Protein AF-A0A820N302-F1 (afdb_monomer_lite)

pLDDT: mean 74.3, std 21.29, range [34.28, 96.88]

Sequence (178 aa):
LLKSGISDEHFNSLVNLSKTITDWLSNNENETIDEATGVPIQFEGSSDDDDENEDDISDVEEIQMDDNIQETNYCIRSSDLTRTDRTLQPHTIDAFWLERNLSKIYSNVTDAKIKAEEVLDILKTASNNHELENKLIILLGFEQFEFIKTLRMYRQMILYCTLLARAQNTLEKAEIEE

Radius of gyration: 29.36 Å; chains: 1; bounding box: 78×63×67 Å

Structure (mmCIF, N/CA/C/O backbone):
data_AF-A0A820N302-F1
#
_entry.id   AF-A0A820N302-F1
#
loop_
_atom_site.group_PDB
_atom_site.id
_atom_site.type_symbol
_atom_site.label_atom_id
_atom_site.label_alt_id
_atom_site.label_comp_id
_atom_site.label_asym_id
_atom_site.label_entity_id
_atom_site.label_seq_id
_atom_site.pdbx_PDB_ins_code
_atom_site.Cartn_x
_atom_site.Cartn_y
_atom_site.Cartn_z
_atom_site.occupancy
_atom_site.B_iso_or_equiv
_atom_site.auth_seq_id
_atom_site.auth_comp_id
_atom_site.auth_asym_id
_atom_site.auth_atom_id
_atom_site.pdbx_PDB_model_num
ATOM 1 N N . LEU A 1 1 ? 22.951 40.271 -24.769 1.00 47.31 1 LEU A N 1
ATOM 2 C CA . LEU A 1 1 ? 23.888 39.532 -25.648 1.00 47.31 1 LEU A CA 1
ATOM 3 C C . LEU A 1 1 ? 23.310 38.144 -25.936 1.00 47.31 1 LEU A C 1
ATOM 5 O O . LEU A 1 1 ? 23.717 37.190 -25.301 1.00 47.31 1 LEU A O 1
ATOM 9 N N . LEU A 1 2 ? 22.312 38.026 -26.817 1.00 54.28 2 LEU A N 1
ATOM 10 C CA . LEU A 1 2 ? 21.684 36.733 -27.161 1.00 54.28 2 LEU A CA 1
ATOM 11 C C . LEU A 1 2 ? 21.332 36.701 -28.657 1.00 54.28 2 LEU A C 1
ATOM 13 O O . LEU A 1 2 ? 20.176 36.601 -29.044 1.00 54.28 2 LEU A O 1
ATOM 17 N N . LYS A 1 3 ? 22.346 36.868 -29.510 1.00 58.50 3 LYS A N 1
ATOM 18 C CA . LYS A 1 3 ? 22.248 36.627 -30.960 1.00 58.50 3 LYS A CA 1
ATOM 19 C C . LYS A 1 3 ? 23.573 36.089 -31.507 1.00 58.50 3 LYS A C 1
ATOM 21 O O . LYS A 1 3 ? 24.113 36.597 -32.480 1.00 58.50 3 LYS A O 1
ATOM 26 N N . SER A 1 4 ? 24.121 35.061 -30.870 1.00 67.75 4 SER A N 1
ATOM 27 C CA . SER A 1 4 ? 25.039 34.162 -31.570 1.00 67.75 4 SER A CA 1
ATOM 28 C C . SER A 1 4 ? 24.170 33.137 -32.294 1.00 67.75 4 SER A C 1
ATOM 30 O O . SER A 1 4 ? 23.712 32.172 -31.685 1.00 67.75 4 SER A O 1
ATOM 32 N N . GLY A 1 5 ? 23.844 33.421 -33.557 1.00 73.69 5 GLY A N 1
ATOM 33 C CA . GLY A 1 5 ? 23.204 32.444 -34.435 1.00 73.69 5 GLY A CA 1
ATOM 34 C C . GLY A 1 5 ? 24.111 31.225 -34.583 1.00 73.69 5 GLY A C 1
ATOM 35 O O . GLY A 1 5 ? 25.332 31.369 -34.648 1.00 73.69 5 GLY A O 1
ATOM 36 N N . ILE A 1 6 ? 23.520 30.034 -34.575 1.00 80.25 6 ILE A N 1
ATOM 37 C CA . ILE A 1 6 ? 24.237 28.799 -34.893 1.00 80.25 6 ILE A CA 1
ATOM 38 C C . ILE A 1 6 ? 24.789 28.905 -36.323 1.00 80.25 6 ILE A C 1
ATOM 40 O O . ILE A 1 6 ? 24.122 29.478 -37.184 1.00 80.25 6 ILE A O 1
ATOM 44 N N . SER A 1 7 ? 26.009 28.420 -36.576 1.00 84.69 7 SER A N 1
ATOM 45 C CA . SER A 1 7 ? 26.540 28.429 -37.944 1.00 84.69 7 SER A CA 1
ATOM 46 C C . SER A 1 7 ? 25.738 27.472 -38.824 1.00 84.69 7 SER A C 1
ATOM 48 O O . SER A 1 7 ? 25.237 26.448 -38.346 1.00 84.69 7 SER A O 1
ATOM 50 N N . ASP A 1 8 ? 25.656 27.778 -40.118 1.00 81.06 8 ASP A N 1
ATOM 51 C CA . ASP A 1 8 ? 24.950 26.937 -41.088 1.00 81.06 8 ASP A CA 1
ATOM 52 C C . ASP A 1 8 ? 25.521 25.510 -41.137 1.00 81.06 8 ASP A C 1
ATOM 54 O O . ASP A 1 8 ? 24.783 24.553 -41.349 1.00 81.06 8 ASP A O 1
ATOM 58 N N . GLU A 1 9 ? 26.817 25.330 -40.861 1.00 86.75 9 GLU A N 1
ATOM 59 C CA . GLU A 1 9 ? 27.447 24.007 -40.753 1.00 86.75 9 GLU A CA 1
ATOM 60 C C . GLU A 1 9 ? 26.889 23.195 -39.579 1.00 86.75 9 GLU A C 1
ATOM 62 O O . GLU A 1 9 ? 26.521 22.030 -39.744 1.00 86.75 9 GLU A O 1
ATOM 67 N N . HIS A 1 10 ? 26.770 23.811 -38.399 1.00 85.81 10 HIS A N 1
ATOM 68 C CA . HIS A 1 10 ? 26.201 23.155 -37.223 1.00 85.81 10 HIS A CA 1
ATOM 69 C C . HIS A 1 10 ? 24.704 22.878 -37.399 1.00 85.81 10 HIS A C 1
ATOM 71 O O . HIS A 1 10 ? 24.234 21.809 -37.011 1.00 85.81 10 HIS A O 1
ATOM 77 N N . PHE A 1 11 ? 23.969 23.798 -38.029 1.00 90.44 11 PHE A N 1
ATOM 78 C CA . PHE A 1 11 ? 22.561 23.604 -38.364 1.00 90.44 11 PHE A CA 1
ATOM 79 C C . PHE A 1 11 ? 22.363 22.446 -39.351 1.00 90.44 11 PHE A C 1
ATOM 81 O O . PHE A 1 11 ? 21.557 21.553 -39.095 1.00 90.44 11 PHE A O 1
ATOM 88 N N . ASN A 1 12 ? 23.148 22.400 -40.430 1.00 91.50 12 ASN A N 1
ATOM 89 C CA . ASN A 1 12 ? 23.097 21.321 -41.419 1.00 91.50 12 ASN A CA 1
ATOM 90 C C . ASN A 1 12 ? 23.436 19.962 -40.800 1.00 91.50 12 ASN A C 1
ATOM 92 O O . ASN A 1 12 ? 22.797 18.960 -41.119 1.00 91.50 12 ASN A O 1
ATOM 96 N N . SER A 1 13 ? 24.399 19.927 -39.878 1.00 89.88 13 SER A N 1
ATOM 97 C CA . SER A 1 13 ? 24.741 18.713 -39.137 1.00 89.88 13 SER A CA 1
ATOM 98 C C . SER A 1 13 ? 23.570 18.234 -38.266 1.00 89.88 13 SER A C 1
ATOM 100 O O . SER A 1 13 ? 23.216 17.057 -38.300 1.00 89.88 13 SER A O 1
ATOM 102 N N . LEU A 1 14 ? 22.891 19.154 -37.569 1.00 90.75 14 LEU A N 1
ATOM 103 C CA . LEU A 1 14 ? 21.705 18.850 -36.759 1.00 90.75 14 LEU A CA 1
ATOM 104 C C . LEU A 1 14 ? 20.531 18.335 -37.610 1.00 90.75 14 LEU A C 1
ATOM 106 O O . LEU A 1 14 ? 19.860 17.378 -37.232 1.00 90.75 14 LEU A O 1
ATOM 110 N N . VAL A 1 15 ? 20.306 18.950 -38.774 1.00 90.94 15 VAL A N 1
ATOM 111 C CA . VAL A 1 15 ? 19.265 18.556 -39.738 1.00 90.94 15 VAL A CA 1
ATOM 112 C C . VAL A 1 15 ? 19.546 17.179 -40.335 1.00 90.94 15 VAL A C 1
ATOM 114 O O . VAL A 1 15 ? 18.624 16.408 -40.591 1.00 90.94 15 VAL A O 1
ATOM 117 N N . ASN A 1 16 ? 20.811 16.841 -40.570 1.00 89.75 16 ASN A N 1
ATOM 118 C CA . ASN A 1 16 ? 21.168 15.505 -41.032 1.00 89.75 16 ASN A CA 1
ATOM 119 C C . ASN A 1 16 ? 20.975 14.467 -39.921 1.00 89.75 16 ASN A C 1
ATOM 121 O O . ASN A 1 16 ? 20.462 13.385 -40.198 1.00 89.75 16 ASN A O 1
ATOM 125 N N . LEU A 1 17 ? 21.293 14.823 -38.671 1.00 88.88 17 LEU A N 1
ATOM 126 C CA . LEU A 1 17 ? 21.076 13.958 -37.513 1.00 88.88 17 LEU A CA 1
ATOM 127 C C . LEU A 1 17 ? 19.582 13.687 -37.266 1.00 88.88 17 LEU A C 1
ATOM 129 O O . LEU A 1 17 ? 19.200 12.554 -36.983 1.00 88.88 17 LEU A O 1
ATOM 133 N N . SER A 1 18 ? 18.721 14.698 -37.418 1.00 86.00 18 SER A N 1
ATOM 134 C CA . SER A 1 18 ? 17.274 14.527 -37.245 1.00 86.00 18 SER A CA 1
ATOM 135 C C . SER A 1 18 ? 16.658 13.628 -38.316 1.00 86.00 18 SER A C 1
ATOM 137 O O . SER A 1 18 ? 15.764 12.849 -38.008 1.00 86.00 18 SER A O 1
ATOM 139 N N . LYS A 1 19 ? 17.174 13.662 -39.550 1.00 87.62 19 LYS A N 1
ATOM 140 C CA . LYS A 1 19 ? 16.752 12.750 -40.626 1.00 87.62 19 LYS A CA 1
ATOM 141 C C . LYS A 1 19 ? 17.142 11.296 -40.363 1.00 87.62 19 LYS A C 1
ATOM 143 O O . LYS A 1 19 ? 16.417 10.400 -40.776 1.00 87.62 19 LYS A O 1
ATOM 148 N N . THR A 1 20 ? 18.265 11.049 -39.686 1.00 85.12 20 THR A N 1
ATOM 149 C CA . THR A 1 20 ? 18.678 9.688 -39.294 1.00 85.12 20 THR A CA 1
ATOM 150 C C . THR A 1 20 ? 17.856 9.101 -38.148 1.00 85.12 20 THR A C 1
ATOM 152 O O . THR A 1 20 ? 17.877 7.889 -37.950 1.00 85.12 20 THR A O 1
ATOM 155 N N . ILE A 1 21 ? 17.110 9.918 -37.402 1.00 83.62 21 ILE A N 1
ATOM 156 C CA . ILE A 1 21 ? 16.180 9.426 -36.385 1.00 83.62 21 ILE A CA 1
ATOM 157 C C . ILE A 1 21 ? 14.929 8.911 -37.109 1.00 83.62 21 ILE A C 1
ATOM 159 O O . ILE A 1 21 ? 14.014 9.669 -37.411 1.00 83.62 21 ILE A O 1
ATOM 163 N N . THR A 1 22 ? 14.911 7.620 -37.443 1.00 74.94 22 THR A N 1
ATOM 164 C CA . THR A 1 22 ? 13.779 6.953 -38.126 1.00 74.94 22 THR A CA 1
ATOM 165 C C . THR A 1 22 ? 13.095 5.897 -37.246 1.00 74.94 22 THR A C 1
ATOM 167 O O . THR A 1 22 ? 12.021 5.410 -37.581 1.00 74.94 22 THR A O 1
ATOM 170 N N . ASP A 1 23 ? 13.664 5.577 -36.083 1.00 68.81 23 ASP A N 1
ATOM 171 C CA . ASP A 1 23 ? 13.189 4.491 -35.220 1.00 68.81 23 ASP A CA 1
ATOM 172 C C . ASP A 1 23 ? 12.162 4.957 -34.173 1.00 68.81 23 ASP A C 1
ATOM 174 O O . ASP A 1 23 ? 12.366 4.863 -32.966 1.00 68.81 23 ASP A O 1
ATOM 178 N N . TRP A 1 24 ? 11.057 5.532 -34.652 1.00 65.31 24 TRP A N 1
ATOM 179 C CA . TRP A 1 24 ? 9.880 5.847 -33.824 1.00 65.31 24 TRP A CA 1
ATOM 180 C C . TRP A 1 24 ? 8.744 4.824 -33.998 1.00 65.31 24 TRP A C 1
ATOM 182 O O . TRP A 1 24 ? 7.683 4.982 -33.401 1.00 65.31 24 TRP A O 1
ATOM 192 N N . LEU A 1 25 ? 8.945 3.783 -34.818 1.00 62.94 25 LEU A N 1
ATOM 193 C CA . LEU A 1 25 ? 7.904 2.828 -35.223 1.00 62.94 25 LEU A CA 1
ATOM 194 C C . LEU A 1 25 ? 8.392 1.372 -35.289 1.00 62.94 25 LEU A C 1
ATOM 196 O O . LEU A 1 25 ? 7.875 0.576 -36.071 1.00 62.94 25 LEU A O 1
ATOM 200 N N . SER A 1 26 ? 9.375 0.970 -34.486 1.00 56.94 26 SER A N 1
ATOM 201 C CA . SER A 1 26 ? 9.753 -0.448 -34.411 1.00 56.94 26 SER A CA 1
ATOM 202 C C . SER A 1 26 ? 10.021 -0.914 -32.989 1.00 56.94 26 SER A C 1
ATOM 204 O O . SER A 1 26 ? 11.071 -1.465 -32.688 1.00 56.94 26 SER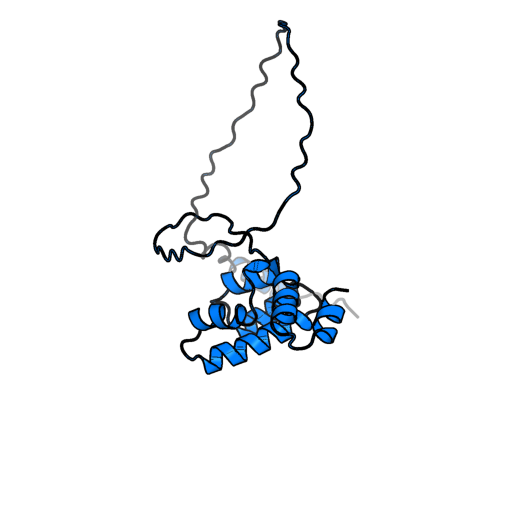 A O 1
ATOM 206 N N . ASN A 1 27 ? 9.002 -0.759 -32.136 1.00 54.22 27 ASN A N 1
ATOM 207 C CA . ASN A 1 27 ? 8.678 -1.810 -31.169 1.00 54.22 27 ASN A CA 1
ATOM 208 C C . ASN A 1 27 ? 7.198 -1.789 -30.735 1.00 54.22 27 ASN A C 1
ATOM 210 O O . ASN A 1 27 ? 6.887 -1.638 -29.558 1.00 54.22 27 ASN A O 1
ATOM 214 N N . ASN A 1 28 ? 6.282 -1.925 -31.698 1.00 51.19 28 ASN A N 1
ATOM 215 C CA . ASN A 1 28 ? 4.938 -2.445 -31.432 1.00 51.19 28 ASN A CA 1
ATOM 216 C C . ASN A 1 28 ? 4.818 -3.776 -32.171 1.00 51.19 28 ASN A C 1
ATOM 218 O O . ASN A 1 28 ? 4.288 -3.861 -33.278 1.00 51.19 28 ASN A O 1
ATOM 222 N N . GLU A 1 29 ? 5.369 -4.822 -31.565 1.00 56.44 29 GLU A N 1
ATOM 223 C CA . GLU A 1 29 ? 4.889 -6.161 -31.856 1.00 56.44 29 GLU A CA 1
ATOM 224 C C . GLU A 1 29 ? 3.436 -6.241 -31.363 1.00 56.44 29 GLU A C 1
ATOM 226 O O . GLU A 1 29 ? 3.175 -6.160 -30.165 1.00 56.44 29 GLU A O 1
ATOM 231 N N . ASN A 1 30 ? 2.525 -6.427 -32.324 1.00 54.38 30 ASN A N 1
ATOM 232 C CA . ASN A 1 30 ? 1.107 -6.777 -32.185 1.00 54.38 30 ASN A CA 1
ATOM 233 C C . ASN A 1 30 ? 0.122 -5.620 -31.972 1.00 54.38 30 ASN A C 1
ATOM 235 O O . ASN A 1 30 ? -0.303 -5.355 -30.858 1.00 54.38 30 ASN A O 1
ATOM 239 N N . GLU A 1 31 ? -0.340 -5.038 -33.079 1.00 48.56 31 GLU A N 1
ATOM 240 C CA . GLU A 1 31 ? -1.773 -4.845 -33.344 1.00 48.56 31 GLU A CA 1
ATOM 241 C C . GLU A 1 31 ? -1.934 -4.432 -34.814 1.00 48.56 31 GLU A C 1
ATOM 243 O O . GLU A 1 31 ? -1.654 -3.303 -35.213 1.00 48.56 31 GLU A O 1
ATOM 248 N N . THR A 1 32 ? -2.363 -5.371 -35.657 1.00 50.06 32 THR A N 1
ATOM 249 C CA . THR A 1 32 ? -3.047 -5.039 -36.910 1.00 50.06 32 THR A CA 1
ATOM 250 C C . THR A 1 32 ? -4.325 -4.293 -36.541 1.00 50.06 32 THR A C 1
ATOM 252 O O . THR A 1 32 ? -5.362 -4.913 -36.312 1.00 50.06 32 THR A O 1
ATOM 255 N N . ILE A 1 33 ? -4.230 -2.970 -36.418 1.00 54.38 33 ILE A N 1
ATOM 256 C CA . ILE A 1 33 ? -5.389 -2.083 -36.404 1.00 54.38 33 ILE A CA 1
ATOM 257 C C . ILE A 1 33 ? -6.035 -2.212 -37.781 1.00 54.38 33 ILE A C 1
ATOM 259 O O . ILE A 1 33 ? -5.480 -1.784 -38.792 1.00 54.38 33 ILE A O 1
ATOM 263 N N . ASP A 1 34 ? -7.174 -2.892 -37.803 1.00 53.84 34 ASP A N 1
ATOM 264 C CA . ASP A 1 34 ? -8.029 -3.053 -38.967 1.00 53.84 34 ASP A CA 1
ATOM 265 C C . ASP A 1 34 ? -8.601 -1.675 -39.338 1.00 53.84 34 ASP A C 1
ATOM 267 O O . ASP A 1 34 ? -9.500 -1.140 -38.685 1.00 53.84 34 ASP A O 1
ATOM 271 N N . GLU A 1 35 ? -8.017 -1.049 -40.358 1.00 59.53 35 GLU A N 1
ATOM 272 C CA . GLU A 1 35 ? -8.437 0.223 -40.951 1.00 59.53 35 GLU A CA 1
ATOM 273 C C . GLU A 1 35 ? -9.712 0.021 -41.796 1.00 59.53 35 GLU A C 1
ATOM 275 O O . GLU A 1 35 ? -9.745 0.283 -42.997 1.00 59.53 35 GLU A O 1
ATOM 280 N N . ALA A 1 36 ? -10.773 -0.518 -41.191 1.00 58.94 36 ALA A N 1
ATOM 281 C CA . ALA A 1 36 ? -12.002 -0.856 -41.904 1.00 58.94 36 ALA A CA 1
ATOM 282 C C . ALA A 1 36 ? -13.244 -0.862 -41.000 1.00 58.94 36 ALA A C 1
ATOM 284 O O . ALA A 1 36 ? -13.965 -1.853 -40.912 1.00 58.94 36 ALA A O 1
ATOM 285 N N . THR A 1 37 ? -13.574 0.250 -40.341 1.00 57.53 37 THR A N 1
ATOM 286 C CA . THR A 1 37 ? -14.950 0.432 -39.834 1.00 57.53 37 THR A CA 1
ATOM 287 C C . THR A 1 37 ? -15.377 1.897 -39.871 1.00 57.53 37 THR A C 1
ATOM 289 O O . THR A 1 37 ? -15.492 2.570 -38.853 1.00 57.53 37 THR A O 1
ATOM 292 N N . GLY A 1 38 ? -15.628 2.403 -41.078 1.00 55.22 38 GLY A N 1
ATOM 293 C CA . GLY A 1 38 ? -16.418 3.614 -41.294 1.00 55.22 38 GLY A CA 1
ATOM 294 C C . GLY A 1 38 ? -17.728 3.237 -41.976 1.00 55.22 38 GLY A C 1
ATOM 295 O O . GLY A 1 38 ? -17.742 3.042 -43.188 1.00 55.22 38 GLY A O 1
ATOM 296 N N . VAL A 1 39 ? -18.818 3.101 -41.216 1.00 67.69 39 VAL A N 1
A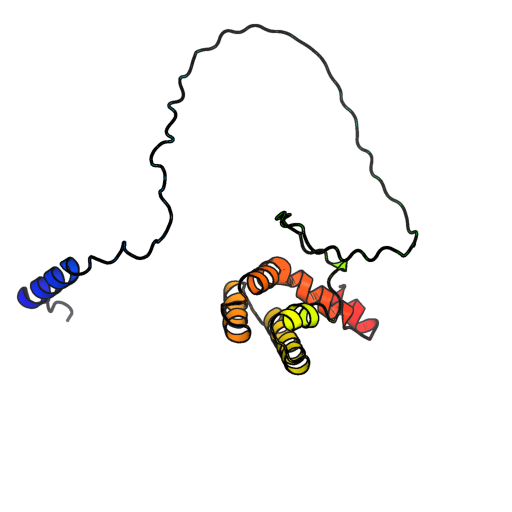TOM 297 C CA . VAL A 1 39 ? -20.163 2.885 -41.776 1.00 67.69 39 VAL A CA 1
ATOM 298 C C . VAL A 1 39 ? -20.797 4.256 -42.033 1.00 67.69 39 VAL A C 1
ATOM 300 O O . VAL A 1 39 ? -21.030 4.993 -41.073 1.00 67.69 39 VAL A O 1
ATOM 303 N N . PRO A 1 40 ? -21.073 4.648 -43.289 1.00 63.19 40 PRO A N 1
ATOM 304 C CA . PRO A 1 40 ? -21.807 5.875 -43.555 1.00 63.19 40 PRO A CA 1
ATOM 305 C C . PRO A 1 40 ? -23.269 5.705 -43.122 1.00 63.19 40 PRO A C 1
ATOM 307 O O . PRO A 1 40 ? -23.968 4.809 -43.589 1.00 63.19 40 PRO A O 1
ATOM 310 N N . ILE A 1 41 ? -23.729 6.580 -42.226 1.00 65.75 41 ILE A N 1
ATOM 311 C CA . ILE A 1 41 ? -25.126 6.646 -41.785 1.00 65.75 41 ILE A CA 1
ATOM 312 C C . ILE A 1 41 ? -25.955 7.237 -42.933 1.00 65.75 41 ILE A C 1
ATOM 314 O O . ILE A 1 41 ? -25.828 8.419 -43.258 1.00 65.75 41 ILE A O 1
ATOM 318 N N . GLN A 1 42 ? -26.790 6.410 -43.561 1.00 62.25 42 GLN A N 1
ATOM 319 C CA . GLN A 1 42 ? -27.811 6.848 -44.509 1.00 62.25 42 GLN A CA 1
ATOM 320 C C . GLN A 1 42 ? -29.060 7.251 -43.719 1.00 62.25 42 GLN A C 1
ATOM 322 O O . GLN A 1 42 ? -29.672 6.421 -43.053 1.00 62.25 42 GLN A O 1
ATOM 327 N N . PHE A 1 43 ? -29.423 8.533 -43.766 1.00 51.06 43 PHE A N 1
ATOM 328 C CA . PHE A 1 43 ? -30.711 9.000 -43.259 1.00 51.06 43 PHE A CA 1
ATOM 329 C C . PHE A 1 43 ? -31.795 8.637 -44.278 1.00 51.06 43 PHE A C 1
ATOM 331 O O . PHE A 1 43 ? -31.945 9.326 -45.287 1.00 51.06 43 PHE A O 1
ATOM 338 N N . GLU A 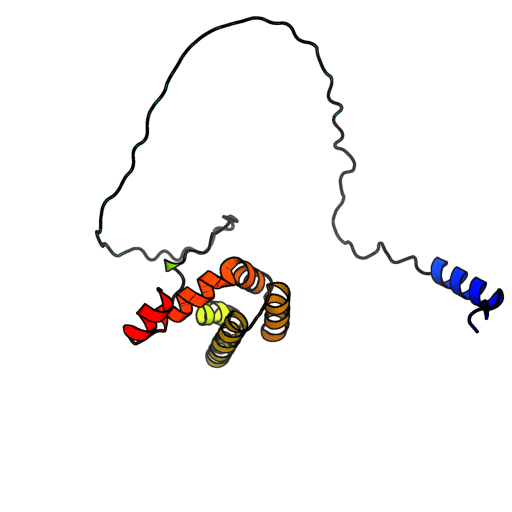1 44 ? -32.545 7.566 -44.025 1.00 55.56 44 GLU A N 1
ATOM 339 C CA . GLU A 1 44 ? -33.862 7.396 -44.638 1.00 55.56 44 GLU A CA 1
ATOM 340 C C . GLU A 1 44 ? -34.875 8.221 -43.841 1.00 55.56 44 GLU A C 1
ATOM 342 O O . GLU A 1 44 ? -34.969 8.139 -42.616 1.00 55.56 44 GLU A O 1
ATOM 347 N N . GLY A 1 45 ? -35.557 9.116 -44.554 1.00 48.38 45 GLY A N 1
ATOM 348 C CA . GLY A 1 45 ? -36.530 10.033 -43.988 1.00 48.38 45 GLY A CA 1
ATOM 349 C C . GLY A 1 45 ? -37.781 9.309 -43.500 1.00 48.38 45 GLY A C 1
ATOM 350 O O . GLY A 1 45 ? -38.347 8.490 -44.215 1.00 48.38 45 GLY A O 1
ATOM 351 N N . SER A 1 46 ? -38.182 9.676 -42.283 1.00 50.28 46 SER A N 1
ATOM 352 C CA . SER A 1 46 ? -39.540 9.701 -41.728 1.00 50.28 46 SER A CA 1
ATOM 353 C C . SER A 1 46 ? -40.680 9.288 -42.675 1.00 50.28 46 SER A C 1
ATOM 355 O O . SER A 1 46 ? -40.951 9.928 -43.693 1.00 50.28 46 SER A O 1
ATOM 357 N N . SER A 1 47 ? -41.444 8.290 -42.240 1.00 46.91 47 SER A N 1
ATOM 358 C CA . SER A 1 47 ? -42.903 8.359 -42.300 1.00 46.91 47 SER A CA 1
ATOM 359 C C . SER A 1 47 ? -43.453 7.942 -40.945 1.00 46.91 47 SER A C 1
ATOM 361 O O . SER A 1 47 ? -43.064 6.901 -40.418 1.00 46.91 47 SER A O 1
ATOM 363 N N . ASP A 1 48 ? -44.278 8.832 -40.394 1.00 52.50 48 ASP A N 1
ATOM 364 C CA . ASP A 1 48 ? -45.266 8.554 -39.355 1.00 52.50 48 ASP A CA 1
ATOM 365 C C . ASP A 1 48 ? -46.021 7.262 -39.673 1.00 52.50 48 ASP A C 1
ATOM 367 O O . ASP A 1 48 ? -46.425 7.054 -40.817 1.00 52.50 48 ASP A O 1
ATOM 371 N N . ASP A 1 49 ? -46.263 6.450 -38.652 1.00 50.59 49 ASP A N 1
ATOM 372 C CA . ASP A 1 49 ? -47.641 6.130 -38.290 1.00 50.59 49 ASP A CA 1
ATOM 373 C C . ASP A 1 49 ? -47.684 5.697 -36.818 1.00 50.59 49 ASP A C 1
ATOM 375 O O . ASP A 1 49 ? -46.852 4.917 -36.345 1.00 50.59 49 ASP A O 1
ATOM 379 N N . ASP A 1 50 ? -48.638 6.304 -36.119 1.00 48.53 50 ASP A N 1
ATOM 380 C CA . ASP A 1 50 ? -49.050 6.076 -34.741 1.00 48.53 50 ASP A CA 1
ATOM 381 C C . ASP A 1 50 ? -49.318 4.591 -34.445 1.00 48.53 50 ASP A C 1
ATOM 383 O O . ASP A 1 50 ? -49.902 3.891 -35.269 1.00 48.53 50 ASP A O 1
ATOM 387 N N . ASP A 1 51 ? -48.999 4.134 -33.229 1.00 46.56 51 ASP A N 1
ATOM 388 C CA . ASP A 1 51 ? -50.008 3.412 -32.449 1.00 46.56 51 ASP A CA 1
ATOM 389 C C . ASP A 1 51 ? -49.669 3.352 -30.952 1.00 46.56 51 ASP A C 1
ATOM 391 O O . ASP A 1 51 ? -48.520 3.260 -30.515 1.00 46.56 51 ASP A O 1
ATOM 395 N N . GLU A 1 52 ? -50.745 3.481 -30.195 1.00 48.88 52 GLU A N 1
ATOM 396 C CA . GLU A 1 52 ? -50.880 3.887 -28.806 1.00 48.88 52 GLU A CA 1
ATOM 397 C C . GLU A 1 52 ? -50.651 2.766 -27.759 1.00 48.88 52 GLU A C 1
ATOM 399 O O . GLU A 1 52 ? -50.746 1.576 -28.060 1.00 48.88 52 GLU A O 1
ATOM 404 N N . ASN A 1 53 ? -50.563 3.206 -26.489 1.00 44.06 53 ASN A N 1
ATOM 405 C CA . ASN A 1 53 ? -50.848 2.477 -25.231 1.00 44.06 53 ASN A CA 1
ATOM 406 C C . ASN A 1 53 ? -49.713 1.553 -24.714 1.00 44.06 53 ASN A C 1
ATOM 408 O O . ASN A 1 53 ? -49.019 0.905 -25.482 1.00 44.06 53 ASN A O 1
ATOM 412 N N . GLU A 1 54 ? -49.419 1.422 -23.419 1.00 44.75 54 GLU A N 1
ATOM 413 C CA . GLU A 1 54 ? -50.206 1.637 -22.202 1.00 44.75 54 GLU A CA 1
ATOM 414 C C . GLU A 1 54 ? -49.244 1.693 -20.989 1.00 44.75 54 GLU A C 1
ATOM 416 O O . GLU A 1 54 ? -48.127 1.172 -21.042 1.00 44.75 54 GLU A O 1
ATOM 421 N N . ASP A 1 55 ? -49.688 2.344 -19.916 1.00 47.00 55 ASP A N 1
ATOM 422 C CA . ASP A 1 55 ? -49.022 2.517 -18.622 1.00 47.00 55 ASP A CA 1
ATOM 423 C C . ASP A 1 55 ? -48.576 1.204 -17.943 1.00 47.00 55 ASP A C 1
ATOM 425 O O . ASP A 1 55 ? -49.330 0.235 -17.921 1.00 47.00 55 ASP A O 1
ATOM 429 N N . ASP A 1 56 ? -47.439 1.221 -17.230 1.00 43.12 56 ASP A N 1
ATOM 430 C CA . ASP A 1 56 ? -47.433 0.675 -15.864 1.00 43.12 56 ASP A CA 1
ATOM 431 C C . ASP A 1 56 ? -46.375 1.353 -14.978 1.00 43.12 56 ASP A C 1
ATOM 433 O O . ASP A 1 56 ? -45.181 1.415 -15.288 1.00 43.12 56 ASP A O 1
ATOM 437 N N . ILE A 1 57 ? -46.858 1.884 -13.861 1.00 48.47 57 ILE A N 1
ATOM 438 C CA . ILE A 1 57 ? -46.109 2.521 -12.785 1.00 48.47 57 ILE A CA 1
ATOM 439 C C . ILE A 1 57 ? -46.107 1.494 -11.656 1.00 48.47 57 ILE A C 1
ATOM 441 O O . ILE A 1 57 ? -47.171 1.176 -11.133 1.00 48.47 57 ILE A O 1
ATOM 445 N N . SER A 1 58 ? -44.942 1.013 -11.220 1.00 43.44 58 SER A N 1
ATOM 446 C CA . SER A 1 58 ? -44.857 0.283 -9.952 1.00 43.44 58 SER A CA 1
ATOM 447 C C . SER A 1 58 ? -43.754 0.848 -9.068 1.00 43.44 58 SER A C 1
ATOM 449 O O . SER A 1 58 ? -42.566 0.787 -9.393 1.00 43.44 58 SER A O 1
ATOM 451 N N . ASP A 1 59 ? -44.226 1.408 -7.962 1.00 39.75 59 ASP A N 1
ATOM 452 C CA . ASP A 1 59 ? -43.519 2.025 -6.855 1.00 39.75 59 ASP A CA 1
ATOM 453 C C . ASP A 1 59 ? -42.450 1.145 -6.182 1.00 39.75 59 ASP A C 1
ATOM 455 O O . ASP A 1 59 ? -42.561 -0.072 -6.064 1.00 39.75 59 ASP A O 1
ATOM 459 N N . VAL A 1 60 ? -41.428 1.856 -5.703 1.00 47.19 60 VAL A N 1
ATOM 460 C CA . VAL A 1 60 ? -40.683 1.717 -4.440 1.00 47.19 60 VAL A CA 1
ATOM 461 C C . VAL A 1 60 ? -41.044 0.522 -3.538 1.00 47.19 60 VAL A C 1
ATOM 463 O O . VAL A 1 60 ? -42.107 0.521 -2.928 1.00 47.19 60 VAL A O 1
ATOM 466 N N . GLU A 1 61 ? -40.066 -0.350 -3.258 1.00 42.03 61 GLU A N 1
ATOM 467 C CA . GLU A 1 61 ? -39.962 -1.004 -1.944 1.00 42.03 61 GLU A CA 1
ATOM 468 C C . GLU A 1 61 ? -38.520 -0.993 -1.406 1.00 42.03 61 GLU A C 1
ATOM 470 O O . GLU A 1 61 ? -37.573 -1.529 -1.980 1.00 42.03 61 GLU A O 1
ATOM 475 N N . GLU A 1 62 ? -38.401 -0.322 -0.265 1.00 45.41 62 GLU A N 1
ATOM 476 C CA . GLU A 1 62 ? -37.307 -0.303 0.695 1.00 45.41 62 GLU A CA 1
ATOM 477 C C . GLU A 1 62 ? -37.313 -1.626 1.484 1.00 45.41 62 GLU A C 1
ATOM 479 O O . GLU A 1 62 ? -38.331 -1.981 2.075 1.00 45.41 62 GLU A O 1
ATOM 484 N N . ILE A 1 63 ? -36.191 -2.357 1.530 1.00 39.38 63 ILE A N 1
ATOM 485 C CA . ILE A 1 63 ? -36.040 -3.524 2.418 1.00 39.38 63 ILE A CA 1
ATOM 486 C C . ILE A 1 63 ? -34.938 -3.232 3.439 1.00 39.38 63 ILE A C 1
ATOM 488 O O . ILE A 1 63 ? -33.745 -3.286 3.141 1.00 39.38 63 ILE A O 1
ATOM 492 N N . GLN A 1 64 ? -35.379 -2.920 4.657 1.00 40.41 64 GLN A N 1
ATOM 493 C CA . GLN A 1 64 ? -34.630 -3.099 5.902 1.00 40.41 64 GLN A CA 1
ATOM 494 C C . GLN A 1 64 ? -34.825 -4.532 6.438 1.00 40.41 64 GLN A C 1
ATOM 496 O O . GLN A 1 64 ? -35.802 -5.183 6.073 1.00 40.41 64 GLN A O 1
ATOM 501 N N . MET A 1 65 ? -33.972 -4.911 7.409 1.00 37.62 65 MET A N 1
ATOM 502 C CA . MET A 1 65 ? -33.995 -6.104 8.295 1.00 37.62 65 MET A CA 1
ATOM 503 C C . MET A 1 65 ? -33.223 -7.327 7.760 1.00 37.62 65 MET A C 1
ATOM 505 O O . MET A 1 65 ? -33.314 -7.645 6.584 1.00 37.62 65 MET A O 1
ATOM 509 N N . ASP A 1 66 ? -32.470 -8.114 8.532 1.00 35.12 66 ASP A N 1
ATOM 510 C CA . ASP A 1 66 ? -32.069 -8.154 9.951 1.00 35.12 66 ASP A CA 1
ATOM 511 C C . ASP A 1 66 ? -31.001 -9.273 10.079 1.00 35.12 66 ASP A C 1
ATOM 513 O O . ASP A 1 66 ? -30.866 -10.123 9.192 1.00 35.12 66 ASP A O 1
ATOM 517 N N . ASP A 1 67 ? -30.245 -9.260 11.172 1.00 40.97 67 ASP A N 1
ATOM 518 C CA . ASP A 1 67 ? -29.219 -10.225 11.566 1.00 40.97 67 ASP A CA 1
ATOM 519 C C . ASP A 1 67 ? -29.716 -11.686 11.577 1.00 40.97 67 ASP A C 1
ATOM 521 O O . ASP A 1 67 ? -30.630 -12.051 12.319 1.00 40.97 67 ASP A O 1
ATOM 525 N N . ASN A 1 68 ? -29.017 -12.588 10.870 1.00 37.31 68 ASN A N 1
ATOM 526 C CA . ASN A 1 68 ? -28.868 -13.966 11.349 1.00 37.31 68 ASN A CA 1
ATOM 527 C C . ASN A 1 68 ? -27.640 -14.687 10.774 1.00 37.31 68 ASN A C 1
ATOM 529 O O . ASN A 1 68 ? -27.476 -14.871 9.569 1.00 37.31 68 ASN A O 1
ATOM 533 N N . ILE A 1 69 ? -26.791 -15.135 11.693 1.00 43.78 69 ILE A N 1
ATOM 534 C CA . ILE A 1 69 ? -25.563 -15.897 11.484 1.00 43.78 69 ILE A CA 1
ATOM 535 C C . ILE A 1 69 ? -25.911 -17.335 11.084 1.00 43.78 69 ILE A C 1
ATOM 537 O O . ILE A 1 69 ? -26.517 -18.047 11.881 1.00 43.78 69 ILE A O 1
ATOM 541 N N . GLN A 1 70 ? -25.414 -17.811 9.937 1.00 37.25 70 GLN A N 1
ATOM 542 C CA . GLN A 1 70 ? -25.010 -19.214 9.778 1.00 37.25 70 GLN A CA 1
ATOM 543 C C . GLN A 1 70 ? -23.721 -19.321 8.957 1.00 37.25 70 GLN A C 1
ATOM 545 O O . GLN A 1 70 ? -23.654 -18.967 7.782 1.00 37.25 70 GLN A O 1
ATOM 550 N N . GLU A 1 71 ? -22.683 -19.815 9.631 1.00 44.56 71 GLU A N 1
ATOM 551 C CA . GLU A 1 71 ? -21.429 -20.282 9.054 1.00 44.56 71 GLU A CA 1
ATOM 552 C C . GLU A 1 71 ? -21.647 -21.389 8.010 1.00 44.56 71 GLU A C 1
ATOM 554 O O . GLU A 1 71 ? -22.634 -22.121 8.041 1.00 44.56 71 GLU A O 1
ATOM 559 N N . THR A 1 72 ? -20.602 -21.584 7.199 1.00 37.50 72 THR A N 1
ATOM 560 C CA . THR A 1 72 ? -20.316 -22.698 6.273 1.00 37.50 72 THR A CA 1
ATOM 561 C C . THR A 1 72 ? -20.639 -22.445 4.797 1.00 37.50 72 THR A C 1
ATOM 563 O O . THR A 1 72 ? -21.696 -22.778 4.281 1.00 37.50 72 THR A O 1
ATOM 566 N N . ASN A 1 73 ? -19.638 -21.950 4.060 1.00 38.69 73 ASN A N 1
ATOM 567 C CA . ASN A 1 73 ? -19.009 -22.782 3.031 1.00 38.69 73 ASN A CA 1
ATOM 568 C C . ASN A 1 73 ? -17.711 -22.163 2.504 1.00 38.69 73 ASN A C 1
ATOM 570 O O . ASN A 1 73 ? -17.681 -21.200 1.743 1.00 38.69 73 ASN A O 1
ATOM 574 N N . TYR A 1 74 ? -16.617 -22.806 2.897 1.00 44.97 74 TYR A N 1
ATOM 575 C CA . TYR A 1 74 ? -15.331 -22.742 2.228 1.00 44.97 74 TYR A CA 1
ATOM 576 C C . TYR A 1 74 ? -15.498 -23.346 0.825 1.00 44.97 74 TYR A C 1
ATOM 578 O O . TYR A 1 74 ? -15.741 -24.545 0.693 1.00 44.97 74 TYR A O 1
ATOM 586 N N . CYS A 1 75 ? -15.345 -22.553 -0.235 1.00 34.28 75 CYS A N 1
ATOM 587 C CA . CYS A 1 75 ? -15.091 -23.100 -1.564 1.00 34.28 75 CYS A CA 1
ATOM 588 C C . CYS A 1 75 ? -13.882 -22.407 -2.189 1.00 34.28 75 CYS A C 1
ATOM 590 O O . CYS A 1 75 ? -13.981 -21.405 -2.894 1.00 34.28 75 CYS A O 1
ATOM 592 N N . ILE A 1 76 ? -12.713 -22.991 -1.928 1.00 47.78 76 ILE A N 1
ATOM 593 C CA . ILE A 1 76 ? -11.586 -22.929 -2.850 1.00 47.78 76 ILE A CA 1
ATOM 594 C C . ILE A 1 76 ? -11.991 -23.771 -4.065 1.00 47.78 76 ILE A C 1
ATOM 596 O O . ILE A 1 76 ? -11.911 -24.998 -4.041 1.00 47.78 76 ILE A O 1
ATOM 600 N N . ARG A 1 77 ? -12.419 -23.110 -5.139 1.00 37.09 77 ARG A N 1
ATOM 601 C CA . ARG A 1 77 ? -12.360 -23.660 -6.493 1.00 37.09 77 ARG A CA 1
ATOM 602 C C . ARG A 1 77 ? -11.461 -22.748 -7.312 1.00 37.09 77 ARG A C 1
ATOM 604 O O . ARG A 1 77 ? -11.832 -21.656 -7.724 1.00 37.09 77 ARG A O 1
ATOM 611 N N . SER A 1 78 ? -10.229 -23.226 -7.468 1.00 52.09 78 SER A N 1
ATOM 612 C CA . SER A 1 78 ? -9.383 -22.910 -8.613 1.00 52.09 78 SER A CA 1
ATOM 613 C C . SER A 1 78 ? -10.157 -23.210 -9.903 1.00 52.09 78 SER A C 1
ATOM 615 O O . SER A 1 78 ? -11.005 -24.102 -9.899 1.00 52.09 78 SER A O 1
ATOM 617 N N . SER A 1 79 ? -9.827 -22.481 -10.970 1.00 44.75 79 SER A N 1
ATOM 618 C CA . SER A 1 79 ? -10.463 -22.435 -12.298 1.00 44.75 79 SER A CA 1
ATOM 619 C C . SER A 1 79 ? -11.814 -21.716 -12.371 1.00 44.75 79 SER A C 1
ATOM 621 O O . SER A 1 79 ? -12.854 -22.354 -12.390 1.00 44.75 79 SER A O 1
ATOM 623 N N . ASP A 1 80 ? -11.778 -20.385 -12.489 1.00 37.44 80 ASP A N 1
ATOM 624 C CA . ASP A 1 80 ? -12.573 -19.723 -13.526 1.00 37.44 80 ASP A CA 1
ATOM 625 C C . ASP A 1 80 ? -11.971 -18.361 -13.887 1.00 37.44 80 ASP A C 1
ATOM 627 O O . ASP A 1 80 ? -11.824 -17.460 -13.058 1.00 37.44 80 ASP A O 1
ATOM 631 N N . LEU A 1 81 ? -11.557 -18.254 -15.147 1.00 48.19 81 LEU A N 1
ATOM 632 C CA . LEU A 1 81 ? -10.871 -17.118 -15.753 1.00 48.19 81 LEU A CA 1
ATOM 633 C C . LEU A 1 81 ? -11.889 -16.107 -16.307 1.00 48.19 81 LEU A C 1
ATOM 635 O O . LEU A 1 81 ? -11.711 -15.552 -17.387 1.00 48.19 81 LEU A O 1
ATOM 639 N N . THR A 1 82 ? -12.976 -15.852 -15.581 1.00 39.72 82 THR A N 1
ATOM 640 C CA . THR A 1 82 ? -13.907 -14.776 -15.920 1.00 39.72 82 THR A CA 1
ATOM 641 C C . THR A 1 82 ? -13.486 -13.532 -15.154 1.00 39.72 82 THR A C 1
ATOM 643 O O . THR A 1 82 ? -13.608 -13.476 -13.929 1.00 39.72 82 THR A O 1
ATOM 646 N N . ARG A 1 83 ? -12.968 -12.539 -15.885 1.00 44.06 83 ARG A N 1
ATOM 647 C CA . ARG A 1 83 ? -12.671 -11.173 -15.426 1.00 44.06 83 ARG A CA 1
ATOM 648 C C . ARG A 1 83 ? -13.959 -10.462 -14.993 1.00 44.06 83 ARG A C 1
ATOM 650 O O . ARG A 1 83 ? -14.376 -9.489 -15.608 1.00 44.06 83 ARG A O 1
ATOM 657 N N . THR A 1 84 ? -14.608 -10.949 -13.943 1.00 43.78 84 THR A N 1
ATOM 658 C CA . THR A 1 84 ? -15.514 -10.118 -13.163 1.00 43.78 84 THR A CA 1
ATOM 659 C C . THR A 1 84 ? -14.628 -9.078 -12.512 1.00 43.78 84 THR A C 1
ATOM 661 O O . THR A 1 84 ? -13.685 -9.442 -11.803 1.00 43.78 84 THR A O 1
ATOM 664 N N . ASP A 1 85 ? -14.905 -7.819 -12.795 1.00 49.53 85 ASP A N 1
ATOM 665 C CA . ASP A 1 85 ? -14.392 -6.664 -12.081 1.00 49.53 85 ASP A CA 1
ATOM 666 C C . ASP A 1 85 ? -14.756 -6.833 -10.595 1.00 49.53 85 ASP A C 1
ATOM 668 O O . ASP A 1 85 ? -15.830 -6.439 -10.138 1.00 49.53 85 ASP A O 1
ATOM 672 N N . ARG A 1 86 ? -13.948 -7.608 -9.856 1.00 61.41 86 ARG A N 1
ATOM 673 C CA . ARG A 1 86 ? -14.217 -7.929 -8.456 1.00 61.41 86 ARG A CA 1
ATOM 674 C C . ARG A 1 86 ? -13.920 -6.664 -7.687 1.00 61.41 86 ARG A C 1
ATOM 676 O O . ARG A 1 86 ? -12.790 -6.434 -7.266 1.00 61.41 86 ARG A O 1
ATOM 683 N N . THR A 1 87 ? -14.957 -5.852 -7.537 1.00 81.81 87 THR A N 1
ATOM 684 C CA . THR A 1 87 ? -14.930 -4.691 -6.666 1.00 81.81 87 THR A CA 1
ATOM 685 C C . THR A 1 87 ? -14.489 -5.173 -5.289 1.00 81.81 87 THR A C 1
ATOM 687 O O . THR A 1 87 ? -15.117 -6.062 -4.706 1.00 81.81 87 THR A O 1
ATOM 690 N N . LEU A 1 88 ? -13.360 -4.656 -4.805 1.00 87.94 88 LEU A N 1
ATOM 691 C CA . LEU A 1 88 ? -12.846 -5.019 -3.491 1.00 87.94 88 LEU A CA 1
ATOM 692 C C . LEU A 1 88 ? -13.883 -4.589 -2.448 1.00 87.94 88 LEU A C 1
ATOM 694 O O . LEU A 1 88 ? -14.321 -3.441 -2.449 1.00 87.94 88 LEU A O 1
ATOM 698 N N . GLN A 1 89 ? -14.309 -5.515 -1.591 1.00 90.19 89 GLN A N 1
ATOM 699 C CA . GLN A 1 89 ? -15.315 -5.222 -0.574 1.00 90.19 89 GLN A CA 1
ATOM 700 C C . GLN A 1 89 ? -14.646 -4.973 0.788 1.00 90.19 89 GLN A C 1
ATOM 702 O O . GLN A 1 89 ? -13.754 -5.747 1.154 1.00 90.19 89 GLN A O 1
ATOM 707 N N . PRO A 1 90 ? -15.093 -3.973 1.576 1.00 88.94 90 PRO A N 1
ATOM 708 C CA . PRO A 1 90 ? -14.473 -3.612 2.856 1.00 88.94 90 PRO A CA 1
ATOM 709 C C . PRO A 1 90 ? -14.334 -4.786 3.832 1.00 88.94 90 PRO A C 1
ATOM 711 O O . PRO A 1 90 ? -13.283 -4.976 4.431 1.00 88.94 90 PRO A O 1
ATOM 714 N N . HIS A 1 91 ? -15.366 -5.631 3.926 1.00 88.38 91 HIS A N 1
ATOM 715 C CA . HIS A 1 91 ? -15.411 -6.775 4.844 1.00 88.38 91 HIS A CA 1
ATOM 716 C C . HIS A 1 91 ? -14.344 -7.850 4.559 1.00 88.38 91 HIS A C 1
ATOM 718 O O . HIS A 1 91 ? -14.061 -8.687 5.411 1.00 88.38 91 HIS A O 1
ATOM 724 N N . THR A 1 92 ? -13.752 -7.845 3.360 1.00 90.88 92 THR A N 1
ATOM 725 C CA . THR A 1 92 ? -12.686 -8.791 2.993 1.00 90.88 92 THR A CA 1
ATOM 726 C C . THR A 1 92 ? -11.305 -8.352 3.474 1.00 90.88 92 THR A C 1
ATOM 728 O O . THR A 1 92 ? -10.373 -9.158 3.425 1.00 90.88 92 THR A O 1
ATOM 731 N N . ILE A 1 93 ? -11.164 -7.094 3.909 1.00 94.19 93 ILE A N 1
ATOM 732 C CA . ILE A 1 93 ? -9.901 -6.502 4.344 1.00 94.19 93 ILE A CA 1
ATOM 733 C C . ILE A 1 93 ? -9.764 -6.693 5.854 1.00 94.19 93 ILE A C 1
ATOM 735 O O . ILE A 1 93 ? -10.366 -5.981 6.652 1.00 94.19 93 ILE A O 1
ATOM 739 N N . ASP A 1 94 ? -8.950 -7.673 6.229 1.00 92.38 94 ASP A N 1
ATOM 740 C CA . ASP A 1 94 ? -8.538 -7.963 7.596 1.00 92.38 94 ASP A CA 1
ATOM 741 C C . ASP A 1 94 ? -7.147 -7.384 7.913 1.00 92.38 94 ASP A C 1
ATOM 743 O O . ASP A 1 94 ? -6.437 -6.899 7.029 1.00 92.38 94 ASP A O 1
ATOM 747 N N . ALA A 1 95 ? -6.713 -7.476 9.177 1.00 92.25 95 ALA A N 1
ATOM 748 C CA . ALA A 1 95 ? -5.412 -6.957 9.624 1.00 92.25 95 ALA A CA 1
ATOM 749 C C . ALA A 1 95 ? -4.215 -7.560 8.859 1.00 92.25 95 ALA A C 1
ATOM 751 O O . ALA A 1 95 ? -3.164 -6.932 8.752 1.00 92.25 95 ALA A O 1
ATOM 752 N N . PHE A 1 96 ? -4.381 -8.762 8.298 1.00 93.62 96 PHE A N 1
ATOM 753 C CA . PHE A 1 96 ? -3.349 -9.498 7.565 1.00 93.62 96 PHE A CA 1
ATOM 754 C C . PHE A 1 96 ? -3.590 -9.524 6.047 1.00 93.62 96 PHE A C 1
ATOM 756 O O . PHE A 1 96 ? -2.935 -10.278 5.320 1.00 93.62 96 PHE A O 1
ATOM 763 N N . TRP A 1 97 ? -4.510 -8.702 5.528 1.00 95.38 97 TRP A N 1
ATOM 764 C CA . TRP A 1 97 ? -4.850 -8.693 4.104 1.00 95.38 97 TRP A CA 1
ATOM 765 C C . TRP A 1 97 ? -3.648 -8.337 3.219 1.00 95.38 97 TRP A C 1
ATOM 767 O O . TRP A 1 97 ? -3.394 -9.008 2.213 1.00 95.38 97 TRP A O 1
ATOM 777 N N . LEU A 1 98 ? -2.877 -7.315 3.608 1.00 95.06 98 LEU A N 1
ATOM 778 C CA . LEU A 1 98 ? -1.659 -6.904 2.900 1.00 95.06 98 LEU A CA 1
ATOM 779 C C . LEU A 1 98 ? -0.596 -8.004 2.940 1.00 95.06 98 LEU A C 1
ATOM 781 O O . LEU A 1 98 ? -0.069 -8.376 1.892 1.00 95.06 98 LEU A O 1
ATOM 785 N N . GLU A 1 99 ? -0.344 -8.578 4.119 1.00 94.75 99 GLU A N 1
ATOM 786 C CA . GLU A 1 99 ? 0.619 -9.671 4.292 1.00 94.75 99 GLU A CA 1
ATOM 787 C C . GLU A 1 99 ? 0.266 -10.872 3.411 1.00 94.75 99 GLU A C 1
ATOM 789 O O . GLU A 1 99 ? 1.129 -11.417 2.727 1.00 94.75 99 GLU A O 1
ATOM 794 N N . ARG A 1 100 ? -1.013 -11.263 3.355 1.00 94.25 100 ARG A N 1
ATOM 795 C CA . ARG A 1 100 ? -1.485 -12.393 2.541 1.00 94.25 100 ARG A CA 1
ATOM 796 C C . ARG A 1 100 ? -1.335 -12.149 1.042 1.00 94.25 100 ARG A C 1
ATOM 798 O O . ARG A 1 100 ? -1.053 -13.089 0.302 1.00 94.25 100 ARG A O 1
ATOM 805 N N . ASN A 1 101 ? -1.530 -10.917 0.573 1.00 93.62 101 ASN A N 1
ATOM 806 C CA . ASN A 1 101 ? -1.295 -10.583 -0.832 1.00 93.62 101 ASN A CA 1
ATOM 807 C C . ASN A 1 101 ? 0.200 -10.536 -1.161 1.00 93.62 101 ASN A C 1
ATOM 809 O O . ASN A 1 101 ? 0.604 -11.071 -2.190 1.00 93.62 101 ASN A O 1
ATOM 813 N N . LEU A 1 102 ? 1.023 -10.007 -0.257 1.00 93.81 102 LEU A N 1
ATOM 814 C CA . LEU A 1 102 ? 2.479 -9.977 -0.408 1.00 93.81 102 LEU A CA 1
ATOM 815 C C . LEU A 1 102 ? 3.120 -11.363 -0.275 1.00 93.81 102 LEU A C 1
ATOM 817 O O . LEU A 1 102 ? 4.099 -11.643 -0.955 1.00 93.81 102 LEU A O 1
ATOM 821 N N . SER A 1 103 ? 2.532 -12.273 0.500 1.00 93.62 103 SER A N 1
ATOM 822 C CA . SER A 1 103 ? 2.993 -13.667 0.615 1.00 93.62 103 SER A CA 1
ATOM 823 C C . SER A 1 103 ? 2.837 -14.463 -0.685 1.00 93.62 103 SER A C 1
ATOM 825 O O . SER A 1 103 ? 3.439 -15.521 -0.838 1.00 93.62 103 SER A O 1
ATOM 827 N N . LYS A 1 104 ? 2.031 -13.975 -1.641 1.00 92.25 104 LYS A N 1
ATOM 828 C CA . LYS A 1 104 ? 1.954 -14.558 -2.992 1.00 92.25 104 LYS A CA 1
ATOM 829 C C . LYS A 1 104 ? 3.163 -14.180 -3.852 1.00 92.25 104 LYS A C 1
ATOM 831 O O . LYS A 1 104 ? 3.431 -14.849 -4.843 1.00 92.25 104 LYS A O 1
ATOM 836 N N . ILE A 1 105 ? 3.844 -13.096 -3.486 1.00 90.62 105 ILE A N 1
ATOM 837 C CA . ILE A 1 105 ? 4.936 -12.469 -4.235 1.00 90.62 105 ILE A CA 1
ATOM 838 C C . ILE A 1 105 ? 6.275 -12.875 -3.618 1.00 90.62 105 ILE A C 1
ATOM 840 O O . ILE A 1 105 ? 7.187 -13.313 -4.312 1.00 90.62 105 ILE A O 1
ATOM 844 N N . TYR A 1 106 ? 6.378 -12.768 -2.294 1.00 90.94 106 TYR A N 1
ATOM 845 C CA . TYR A 1 106 ? 7.574 -13.094 -1.533 1.00 90.94 106 TYR A CA 1
ATOM 846 C C . TYR A 1 106 ? 7.436 -14.478 -0.902 1.00 90.94 106 TYR A C 1
ATOM 848 O O . TYR A 1 106 ? 6.509 -14.735 -0.139 1.00 90.94 106 TYR A O 1
ATOM 856 N N . SER A 1 107 ? 8.391 -15.371 -1.174 1.00 88.62 107 SER A N 1
ATOM 857 C CA . SER A 1 107 ? 8.393 -16.724 -0.596 1.00 88.62 107 SER A CA 1
ATOM 858 C C . SER A 1 107 ? 8.678 -16.740 0.911 1.00 88.62 107 SER A C 1
ATOM 860 O O . SER A 1 107 ? 8.336 -17.702 1.596 1.00 88.62 107 SER A O 1
ATOM 862 N N . ASN A 1 108 ? 9.328 -15.698 1.433 1.00 92.31 108 ASN A N 1
ATOM 863 C CA . ASN A 1 108 ? 9.670 -15.574 2.843 1.00 92.31 108 ASN A CA 1
ATOM 864 C C . ASN A 1 108 ? 8.595 -14.776 3.595 1.00 92.31 108 ASN A C 1
ATOM 866 O O . ASN A 1 108 ? 8.329 -13.616 3.281 1.00 92.31 108 ASN A O 1
ATOM 870 N N . VAL A 1 109 ? 8.031 -15.391 4.637 1.00 91.25 109 VAL A N 1
ATOM 871 C CA . VAL A 1 109 ? 6.985 -14.803 5.489 1.00 91.25 109 VAL A CA 1
ATOM 872 C C . VAL A 1 109 ? 7.462 -13.515 6.167 1.00 91.25 109 VAL A C 1
ATOM 874 O O . VAL A 1 109 ? 6.709 -12.547 6.258 1.00 91.25 109 VAL A O 1
ATOM 877 N N . THR A 1 110 ? 8.718 -13.475 6.618 1.00 93.25 110 THR A N 1
ATOM 878 C CA . THR A 1 110 ? 9.273 -12.296 7.297 1.00 93.25 110 THR A CA 1
ATOM 879 C C . THR A 1 110 ? 9.375 -11.108 6.346 1.00 93.25 110 THR A C 1
ATOM 881 O O . THR A 1 110 ? 9.005 -9.995 6.715 1.00 93.25 110 THR A O 1
ATOM 884 N N . ASP A 1 111 ? 9.817 -11.349 5.110 1.00 92.69 111 ASP A N 1
ATOM 885 C CA . ASP A 1 111 ? 9.955 -10.295 4.104 1.00 92.69 111 ASP A CA 1
ATOM 886 C C . ASP A 1 111 ? 8.579 -9.761 3.693 1.00 92.69 111 ASP A C 1
ATOM 888 O O . ASP A 1 111 ? 8.387 -8.548 3.633 1.00 92.69 111 ASP A O 1
ATOM 892 N N . ALA A 1 112 ? 7.589 -10.645 3.508 1.00 94.12 112 ALA A N 1
ATOM 893 C CA . ALA A 1 112 ? 6.210 -10.250 3.220 1.00 94.12 112 ALA A CA 1
ATOM 894 C C . ALA A 1 112 ? 5.618 -9.362 4.327 1.00 94.12 112 ALA A C 1
ATOM 896 O O . ALA A 1 112 ? 4.954 -8.368 4.031 1.00 94.12 112 ALA A O 1
ATOM 897 N N . LYS A 1 113 ? 5.897 -9.684 5.596 1.00 94.38 113 LYS A N 1
ATOM 898 C CA . LYS A 1 113 ? 5.456 -8.889 6.746 1.00 94.38 113 LYS A CA 1
ATOM 899 C C . LYS A 1 113 ? 6.108 -7.507 6.788 1.00 94.38 113 LYS A C 1
ATOM 901 O O . LYS A 1 113 ? 5.410 -6.513 6.955 1.00 94.38 113 LYS A O 1
ATOM 906 N N . ILE A 1 114 ? 7.428 -7.430 6.606 1.00 95.56 114 ILE A N 1
ATOM 907 C CA . ILE A 1 114 ? 8.147 -6.145 6.566 1.00 95.56 114 ILE A CA 1
ATOM 908 C C . ILE A 1 114 ? 7.595 -5.276 5.432 1.00 95.56 114 ILE A C 1
ATOM 910 O O . ILE A 1 114 ? 7.256 -4.115 5.650 1.00 95.56 114 ILE A O 1
ATOM 914 N N . LYS A 1 115 ? 7.414 -5.862 4.244 1.00 95.19 115 LYS A N 1
ATOM 915 C CA . LYS A 1 115 ? 6.849 -5.163 3.086 1.00 95.19 115 LYS A CA 1
ATOM 916 C C . LYS A 1 115 ? 5.416 -4.698 3.332 1.00 95.19 115 LYS A C 1
ATOM 918 O O . LYS A 1 115 ? 5.049 -3.631 2.853 1.00 95.19 115 LYS A O 1
ATOM 923 N N . ALA A 1 116 ? 4.611 -5.452 4.081 1.00 95.88 116 ALA A N 1
ATOM 924 C CA . ALA A 1 116 ? 3.241 -5.061 4.406 1.00 95.88 116 ALA A CA 1
ATOM 925 C C . ALA A 1 116 ? 3.194 -3.795 5.270 1.00 95.88 116 ALA A C 1
ATOM 927 O O . ALA A 1 116 ? 2.397 -2.901 4.985 1.00 95.88 116 ALA A O 1
ATOM 928 N N . GLU A 1 117 ? 4.070 -3.694 6.273 1.00 95.75 117 GLU A N 1
ATOM 929 C CA . GLU A 1 117 ? 4.199 -2.490 7.105 1.00 95.75 117 GLU A CA 1
ATOM 930 C C . GLU A 1 117 ? 4.679 -1.293 6.268 1.00 95.75 117 GLU A C 1
ATOM 932 O O . GLU A 1 117 ? 4.076 -0.224 6.316 1.00 95.75 117 GLU A O 1
ATOM 937 N N . GLU A 1 118 ? 5.695 -1.487 5.418 1.00 96.62 118 GLU A N 1
ATOM 938 C CA . GLU A 1 118 ? 6.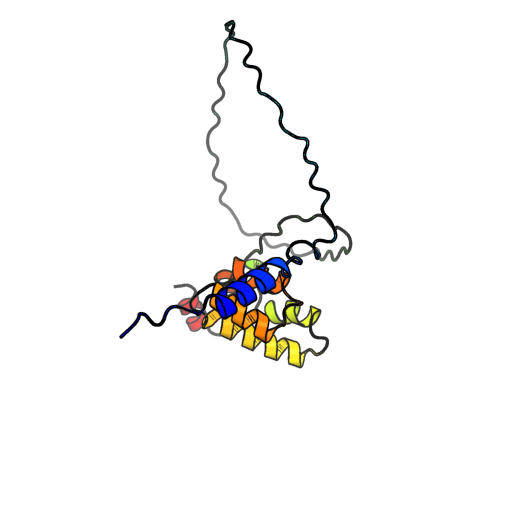199 -0.434 4.524 1.00 96.62 118 GLU A CA 1
ATOM 939 C C . GLU A 1 118 ? 5.116 0.059 3.543 1.00 96.62 118 GLU A C 1
ATOM 941 O O . GLU A 1 118 ? 4.978 1.262 3.310 1.00 96.62 118 GLU A O 1
ATOM 946 N N . VAL A 1 119 ? 4.303 -0.850 2.991 1.00 96.81 119 VAL A N 1
ATOM 947 C CA . VAL A 1 119 ? 3.156 -0.496 2.137 1.00 96.81 119 VAL A CA 1
ATOM 948 C C . VAL A 1 119 ? 2.119 0.303 2.924 1.00 96.81 119 VAL A C 1
ATOM 950 O O . VAL A 1 119 ? 1.623 1.314 2.421 1.00 96.81 119 VAL A O 1
ATOM 953 N N . LEU A 1 120 ? 1.799 -0.108 4.154 1.00 96.12 120 LEU A N 1
ATOM 954 C CA . LEU A 1 120 ? 0.843 0.598 5.006 1.00 96.12 120 LEU A CA 1
ATOM 955 C C . LEU A 1 120 ? 1.317 2.027 5.322 1.00 96.12 120 LEU A C 1
ATOM 957 O O . LEU A 1 120 ? 0.521 2.967 5.273 1.00 96.12 120 LEU A O 1
ATOM 961 N N . ASP A 1 121 ? 2.610 2.217 5.571 1.00 96.62 121 ASP A N 1
ATOM 962 C CA . ASP A 1 121 ? 3.195 3.537 5.818 1.00 96.62 121 ASP A CA 1
ATOM 963 C C . ASP A 1 121 ? 3.189 4.429 4.568 1.00 96.62 121 ASP A C 1
ATOM 965 O O . ASP A 1 121 ? 2.910 5.633 4.655 1.00 96.62 121 ASP A O 1
ATOM 969 N N . ILE A 1 122 ? 3.412 3.854 3.382 1.00 96.62 122 ILE A N 1
ATOM 970 C CA . ILE A 1 122 ? 3.266 4.570 2.107 1.00 96.62 122 ILE A CA 1
ATOM 971 C C . ILE A 1 122 ? 1.810 5.007 1.894 1.00 96.62 122 ILE A C 1
ATOM 973 O O . ILE A 1 122 ? 1.573 6.159 1.515 1.00 96.62 122 ILE A O 1
ATOM 977 N N . LEU A 1 123 ? 0.837 4.131 2.181 1.00 95.50 123 LEU A N 1
ATOM 978 C CA . LEU A 1 123 ? -0.593 4.444 2.080 1.00 95.50 123 LEU A CA 1
ATOM 979 C C . LEU A 1 123 ? -0.993 5.613 2.993 1.00 95.50 123 LEU A C 1
ATOM 981 O O . LEU A 1 123 ? -1.800 6.445 2.570 1.00 95.50 123 LEU A O 1
ATOM 985 N N . LYS A 1 124 ? -0.403 5.714 4.192 1.00 94.44 124 LYS A N 1
ATOM 986 C CA . LYS A 1 124 ? -0.609 6.831 5.134 1.00 94.44 124 LYS A CA 1
ATOM 987 C C . LYS A 1 124 ? 0.030 8.135 4.663 1.00 94.44 124 LYS A C 1
ATOM 989 O O . LYS A 1 124 ? -0.595 9.186 4.721 1.00 94.44 124 LYS A O 1
ATOM 994 N N . THR A 1 125 ? 1.277 8.071 4.202 1.00 95.44 125 THR A N 1
ATOM 995 C CA . THR A 1 125 ? 2.126 9.266 4.038 1.00 95.44 125 THR A CA 1
ATOM 996 C C . THR A 1 125 ? 1.991 9.931 2.667 1.00 95.44 125 THR A C 1
ATOM 998 O O . THR A 1 125 ? 2.311 11.108 2.514 1.00 95.44 125 THR A O 1
ATOM 1001 N N . ALA A 1 126 ? 1.573 9.200 1.630 1.00 94.44 126 ALA A N 1
ATOM 1002 C CA . ALA A 1 126 ? 1.528 9.747 0.274 1.00 94.44 126 ALA A CA 1
ATOM 1003 C C . ALA A 1 126 ? 0.530 10.916 0.142 1.00 94.44 126 ALA A C 1
ATOM 1005 O O . ALA A 1 126 ? -0.608 10.832 0.591 1.00 94.44 126 ALA A O 1
ATOM 1006 N N . SER A 1 127 ? 0.892 12.000 -0.541 1.00 92.12 127 SER A N 1
ATOM 1007 C CA . SER A 1 127 ? -0.027 13.140 -0.699 1.00 92.12 127 SER A CA 1
ATOM 1008 C C . SER A 1 127 ? -0.998 12.948 -1.864 1.00 92.12 127 SER A C 1
ATOM 1010 O O . SER A 1 127 ? -2.161 13.331 -1.787 1.00 92.12 127 SER A O 1
ATOM 1012 N N . ASN A 1 128 ? -0.543 12.325 -2.953 1.00 94.19 128 ASN A N 1
ATOM 1013 C CA . ASN A 1 128 ? -1.335 12.126 -4.167 1.00 94.19 128 ASN A CA 1
ATOM 1014 C C . ASN A 1 128 ? -1.141 10.717 -4.755 1.00 94.19 128 ASN A C 1
ATOM 1016 O O . ASN A 1 128 ? -0.244 9.974 -4.354 1.00 94.19 128 ASN A O 1
ATOM 1020 N N . ASN A 1 129 ? -1.994 10.346 -5.714 1.00 92.56 129 ASN A N 1
ATOM 1021 C CA . ASN A 1 129 ? -1.976 9.008 -6.317 1.00 92.56 129 ASN A CA 1
ATOM 1022 C C . ASN A 1 129 ? -0.700 8.722 -7.119 1.00 92.56 129 ASN A C 1
ATOM 1024 O O . ASN A 1 129 ? -0.293 7.569 -7.197 1.00 92.56 129 ASN A O 1
ATOM 1028 N N . HIS A 1 130 ? -0.072 9.748 -7.696 1.00 93.31 130 HIS A N 1
ATOM 1029 C CA . HIS A 1 130 ? 1.161 9.588 -8.465 1.00 93.31 130 HIS A CA 1
ATOM 1030 C C . HIS A 1 130 ? 2.358 9.288 -7.551 1.00 93.31 130 HIS A C 1
ATOM 1032 O O . HIS A 1 130 ? 3.133 8.373 -7.803 1.00 93.31 130 HIS A O 1
ATOM 1038 N N . GLU A 1 131 ? 2.477 10.021 -6.444 1.00 95.88 131 GLU A N 1
ATOM 1039 C CA . GLU A 1 131 ? 3.492 9.792 -5.420 1.00 95.88 131 GLU A CA 1
ATOM 1040 C C . GLU A 1 131 ? 3.316 8.420 -4.763 1.00 95.88 131 GLU A C 1
ATOM 1042 O O . GLU A 1 131 ? 4.300 7.709 -4.567 1.00 95.88 131 GLU A O 1
ATOM 1047 N N . LEU A 1 132 ? 2.070 8.040 -4.456 1.00 96.56 132 LEU A N 1
ATOM 1048 C CA . LEU A 1 132 ? 1.744 6.715 -3.934 1.00 96.56 132 LEU A CA 1
ATOM 1049 C C . LEU A 1 132 ? 2.252 5.622 -4.880 1.00 96.56 132 LEU A C 1
ATOM 1051 O O . LEU A 1 132 ? 2.991 4.738 -4.460 1.00 96.56 132 LEU A O 1
ATOM 1055 N N . GLU A 1 133 ? 1.869 5.703 -6.153 1.00 95.81 133 GLU A N 1
ATOM 1056 C CA . GLU A 1 133 ? 2.234 4.728 -7.177 1.00 95.81 133 GLU A CA 1
ATOM 1057 C C . GLU A 1 133 ? 3.751 4.632 -7.351 1.00 95.81 133 GLU A C 1
ATOM 1059 O O . GLU A 1 133 ? 4.298 3.537 -7.269 1.00 95.81 133 GLU A O 1
ATOM 1064 N N . ASN A 1 134 ? 4.451 5.762 -7.476 1.00 95.56 134 ASN A N 1
ATOM 1065 C CA . ASN A 1 134 ? 5.909 5.770 -7.604 1.00 95.56 134 ASN A CA 1
ATOM 1066 C C . ASN A 1 134 ? 6.594 5.113 -6.397 1.00 95.56 134 ASN A C 1
ATOM 1068 O O . ASN A 1 134 ? 7.496 4.293 -6.571 1.00 95.56 134 ASN A O 1
ATOM 1072 N N . LYS A 1 135 ? 6.161 5.435 -5.170 1.00 96.88 135 LYS A N 1
ATOM 1073 C CA . LYS A 1 135 ? 6.711 4.820 -3.951 1.00 96.88 135 LYS A CA 1
ATOM 1074 C C . LYS A 1 135 ? 6.443 3.315 -3.907 1.00 96.88 135 LYS A C 1
ATOM 1076 O O . LYS A 1 135 ? 7.344 2.556 -3.560 1.00 96.88 135 LYS A O 1
ATOM 1081 N N . LEU A 1 136 ? 5.243 2.879 -4.290 1.00 96.69 136 LEU A N 1
ATOM 1082 C CA . LEU A 1 136 ? 4.884 1.460 -4.339 1.00 96.69 136 LEU A CA 1
ATOM 1083 C C . LEU A 1 136 ? 5.677 0.698 -5.409 1.00 96.69 136 LEU A C 1
ATOM 1085 O O . LEU A 1 136 ? 6.141 -0.404 -5.132 1.00 96.69 136 LEU A O 1
ATOM 1089 N N . ILE A 1 137 ? 5.893 1.289 -6.588 1.00 95.75 137 ILE A N 1
ATOM 1090 C CA . ILE A 1 137 ? 6.712 0.697 -7.658 1.00 95.75 137 ILE A CA 1
ATOM 1091 C C . ILE A 1 137 ? 8.161 0.528 -7.197 1.00 95.75 137 ILE A C 1
ATOM 1093 O O . ILE A 1 137 ? 8.754 -0.522 -7.425 1.00 95.75 137 ILE A O 1
ATOM 1097 N N . ILE A 1 138 ? 8.732 1.529 -6.521 1.00 95.44 138 ILE A N 1
ATOM 1098 C CA . ILE A 1 138 ? 10.097 1.438 -5.982 1.00 95.44 138 ILE A CA 1
ATOM 1099 C C . ILE A 1 138 ? 10.190 0.342 -4.910 1.00 95.44 138 ILE A C 1
ATOM 1101 O O . ILE A 1 138 ? 11.189 -0.371 -4.848 1.00 95.44 138 ILE A O 1
ATOM 1105 N N . LEU A 1 139 ? 9.158 0.196 -4.075 1.00 95.00 139 LEU A N 1
ATOM 1106 C CA . LEU A 1 139 ? 9.159 -0.753 -2.964 1.00 95.00 139 LEU A CA 1
ATOM 1107 C C . LEU A 1 139 ? 8.957 -2.212 -3.401 1.00 95.00 139 LEU A C 1
ATOM 1109 O O . LEU A 1 139 ? 9.645 -3.103 -2.899 1.00 95.00 139 LEU A O 1
ATOM 1113 N N . LEU A 1 140 ? 7.974 -2.447 -4.272 1.00 93.94 140 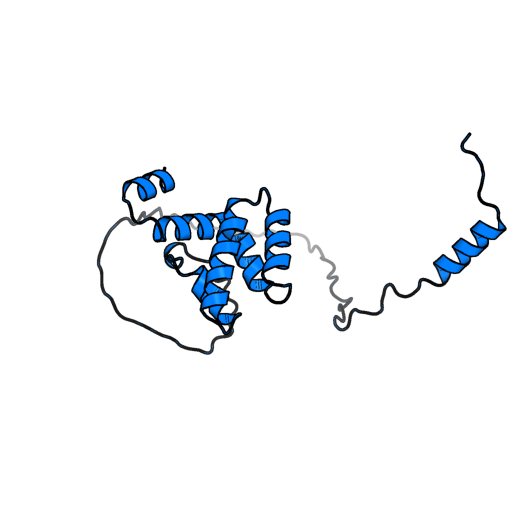LEU A N 1
ATOM 1114 C CA . LEU A 1 140 ? 7.491 -3.778 -4.658 1.00 93.94 140 LEU A CA 1
ATOM 1115 C C . LEU A 1 140 ? 8.053 -4.249 -6.004 1.00 93.94 140 LEU A C 1
ATOM 1117 O O . LEU A 1 140 ? 7.990 -5.437 -6.313 1.00 93.94 140 LEU A O 1
ATOM 1121 N N . GLY A 1 141 ? 8.614 -3.332 -6.792 1.00 93.44 141 GLY A N 1
ATOM 1122 C CA . GLY A 1 141 ? 9.035 -3.576 -8.164 1.00 93.44 141 GLY A CA 1
ATOM 1123 C C . GLY A 1 141 ? 7.890 -3.427 -9.170 1.00 93.44 141 GLY A C 1
ATOM 1124 O O . GLY A 1 141 ? 6.706 -3.503 -8.841 1.00 93.44 141 GLY A O 1
ATOM 1125 N N . PHE A 1 142 ? 8.258 -3.229 -10.436 1.00 91.56 142 PHE A N 1
ATOM 1126 C CA . PHE A 1 142 ? 7.304 -3.048 -11.537 1.00 91.56 142 PHE A CA 1
ATOM 1127 C C . PHE A 1 142 ? 6.490 -4.316 -11.855 1.00 91.56 142 PHE A C 1
ATOM 1129 O O . PHE A 1 142 ? 5.387 -4.230 -12.385 1.00 91.56 142 PHE A O 1
ATOM 1136 N N . GLU A 1 143 ? 6.994 -5.495 -11.485 1.00 91.06 143 GLU A N 1
ATOM 1137 C CA . GLU A 1 143 ? 6.334 -6.786 -11.733 1.00 91.06 143 GLU A CA 1
ATOM 1138 C C . GLU A 1 143 ? 4.973 -6.911 -11.031 1.00 91.06 143 GLU A C 1
ATOM 1140 O O . GLU A 1 143 ? 4.111 -7.668 -11.469 1.00 91.06 143 GLU A O 1
ATOM 1145 N N . GLN A 1 144 ? 4.752 -6.142 -9.961 1.00 92.50 144 GLN A N 1
ATOM 1146 C CA . GLN A 1 144 ? 3.548 -6.211 -9.129 1.00 92.50 144 GLN A CA 1
ATOM 1147 C C . GLN A 1 144 ? 2.499 -5.160 -9.509 1.00 92.50 144 GLN A C 1
ATOM 1149 O O . GLN A 1 144 ? 1.738 -4.688 -8.662 1.00 92.50 144 GLN A O 1
ATOM 1154 N N . PHE A 1 145 ? 2.443 -4.792 -10.791 1.00 92.62 145 PHE A N 1
ATOM 1155 C CA . PHE A 1 145 ? 1.599 -3.709 -11.294 1.00 92.62 145 PHE A CA 1
ATOM 1156 C C . PHE A 1 145 ? 0.109 -3.877 -10.958 1.00 92.62 145 PHE A C 1
ATOM 1158 O O . PHE A 1 145 ? -0.521 -2.930 -10.493 1.00 92.62 145 PHE A O 1
ATOM 1165 N N . GLU A 1 146 ? -0.459 -5.078 -11.103 1.00 92.31 146 GLU A N 1
ATOM 1166 C CA . GLU A 1 146 ? -1.880 -5.320 -10.793 1.00 92.31 146 GLU A CA 1
ATOM 1167 C C . GLU A 1 146 ? -2.203 -5.108 -9.305 1.00 92.31 146 GLU A C 1
ATOM 1169 O O . GLU A 1 146 ? -3.248 -4.553 -8.944 1.00 92.31 146 GLU A O 1
ATOM 1174 N N . PHE A 1 147 ? -1.277 -5.486 -8.420 1.00 94.31 147 PHE A N 1
ATOM 1175 C CA . PHE A 1 147 ? -1.436 -5.243 -6.991 1.00 94.31 147 PHE A CA 1
ATOM 1176 C C . PHE A 1 147 ? -1.301 -3.751 -6.667 1.00 94.31 147 PHE A C 1
ATOM 1178 O O . PHE A 1 147 ? -2.140 -3.198 -5.956 1.00 94.31 147 PHE A O 1
ATOM 1185 N N . ILE A 1 148 ? -0.319 -3.067 -7.261 1.00 95.31 148 ILE A N 1
ATOM 1186 C CA . ILE A 1 148 ? -0.121 -1.616 -7.113 1.00 95.31 148 ILE A CA 1
ATOM 1187 C C . ILE A 1 148 ? -1.349 -0.842 -7.608 1.00 95.31 148 ILE A C 1
ATOM 1189 O O . ILE A 1 148 ? -1.817 0.081 -6.940 1.00 95.31 148 ILE A O 1
ATOM 1193 N N . LYS A 1 149 ? -1.932 -1.251 -8.736 1.00 94.50 149 LYS A N 1
ATOM 1194 C CA . LYS A 1 149 ? -3.166 -0.680 -9.278 1.00 94.50 149 LYS A CA 1
ATOM 1195 C C . LYS A 1 149 ? -4.336 -0.842 -8.310 1.00 94.50 149 LYS A C 1
ATOM 1197 O O . LYS A 1 149 ? -5.072 0.119 -8.085 1.00 94.50 149 LYS A O 1
ATOM 1202 N N . THR A 1 150 ? -4.468 -2.014 -7.689 1.00 94.25 150 THR A N 1
ATOM 1203 C CA . THR A 1 150 ? -5.488 -2.276 -6.661 1.00 94.25 150 THR A CA 1
ATOM 1204 C C . THR A 1 150 ? -5.292 -1.371 -5.440 1.00 94.25 150 THR A C 1
ATOM 1206 O O . THR A 1 150 ? -6.244 -0.738 -4.986 1.00 94.25 150 THR A O 1
ATOM 1209 N N . LEU A 1 151 ? -4.053 -1.238 -4.950 1.00 95.31 151 LEU A N 1
ATOM 1210 C CA . LEU A 1 151 ? -3.708 -0.347 -3.835 1.00 95.31 151 LEU A CA 1
ATOM 1211 C C . LEU A 1 151 ? -4.011 1.122 -4.154 1.00 95.31 151 LEU A C 1
ATOM 1213 O O . LEU A 1 151 ? -4.518 1.848 -3.304 1.00 95.31 151 LEU A O 1
ATOM 1217 N N . ARG A 1 152 ? -3.736 1.561 -5.385 1.00 94.94 152 ARG A N 1
ATOM 1218 C CA . ARG A 1 152 ? -4.034 2.919 -5.856 1.00 94.94 152 ARG A CA 1
ATOM 1219 C C . ARG A 1 152 ? -5.537 3.173 -5.958 1.00 94.94 152 ARG A C 1
ATOM 1221 O O . ARG A 1 152 ? -5.992 4.243 -5.567 1.00 94.94 152 ARG A O 1
ATOM 1228 N N . MET A 1 153 ? -6.300 2.209 -6.473 1.00 94.19 153 MET A N 1
ATOM 1229 C CA . MET A 1 153 ? -7.751 2.326 -6.653 1.00 94.19 153 MET A CA 1
ATOM 1230 C C . MET A 1 153 ? -8.498 2.352 -5.315 1.00 94.19 153 MET A C 1
ATOM 1232 O O . MET A 1 153 ? -9.399 3.163 -5.128 1.00 94.19 153 MET A O 1
ATOM 1236 N N . TYR A 1 154 ? -8.090 1.506 -4.369 1.00 94.94 154 TYR A N 1
ATOM 1237 C CA . TYR A 1 154 ? -8.768 1.317 -3.085 1.00 94.94 154 TYR A CA 1
ATOM 1238 C C . TYR A 1 154 ? -7.976 1.864 -1.897 1.00 94.94 154 TYR A C 1
ATOM 1240 O O . TYR A 1 154 ? -8.115 1.378 -0.775 1.00 94.94 154 TYR A O 1
ATOM 1248 N N . ARG A 1 155 ? -7.153 2.892 -2.133 1.00 94.56 155 ARG A N 1
ATOM 1249 C CA . ARG A 1 155 ? -6.187 3.433 -1.169 1.00 94.56 155 ARG A CA 1
ATOM 1250 C C . ARG A 1 155 ? -6.775 3.649 0.226 1.00 94.56 155 ARG A C 1
ATOM 1252 O O . ARG A 1 155 ? -6.236 3.134 1.200 1.00 94.56 155 ARG A O 1
ATOM 1259 N N . GLN A 1 156 ? -7.864 4.413 0.309 1.00 93.94 156 GLN A N 1
ATOM 1260 C CA . GLN A 1 156 ? -8.472 4.780 1.591 1.00 93.94 156 GLN A CA 1
ATOM 1261 C C . GLN A 1 156 ? -9.123 3.577 2.267 1.00 93.94 156 GLN A C 1
ATOM 1263 O O . GLN A 1 156 ? -8.910 3.345 3.450 1.00 93.94 156 GLN A O 1
ATOM 1268 N N . MET A 1 157 ? -9.851 2.764 1.502 1.00 94.38 157 MET A N 1
ATOM 1269 C CA . MET A 1 157 ? -10.518 1.579 2.035 1.00 94.38 157 MET A CA 1
ATOM 1270 C C . MET A 1 157 ? -9.505 0.589 2.618 1.00 94.38 157 MET A C 1
ATOM 1272 O O . MET A 1 157 ? -9.653 0.160 3.753 1.00 94.38 157 MET A O 1
ATOM 1276 N N . ILE A 1 158 ? -8.432 0.280 1.885 1.00 95.38 158 ILE A N 1
ATOM 1277 C CA . ILE A 1 158 ? -7.384 -0.624 2.372 1.00 95.38 158 ILE A CA 1
ATOM 1278 C C . ILE A 1 158 ? -6.707 -0.036 3.608 1.00 95.38 158 ILE A C 1
ATOM 1280 O O . ILE A 1 158 ? -6.516 -0.757 4.583 1.00 95.38 158 ILE A O 1
ATOM 1284 N N . LEU A 1 159 ? -6.388 1.260 3.606 1.00 94.7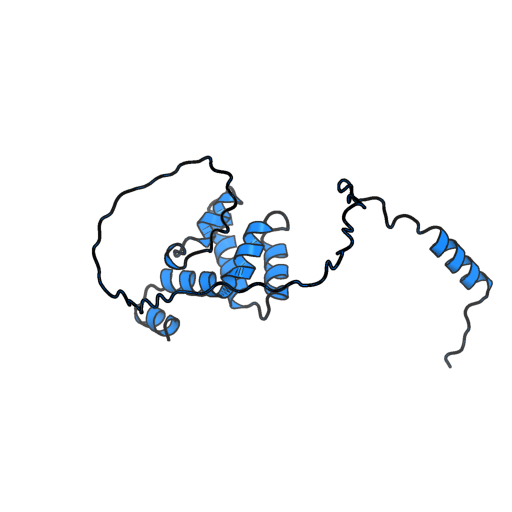5 159 LEU A N 1
ATOM 1285 C CA . LEU A 1 159 ? -5.752 1.918 4.742 1.00 94.75 159 LEU A CA 1
ATOM 1286 C C . LEU A 1 159 ? -6.615 1.848 6.011 1.00 94.75 159 LEU A C 1
ATOM 1288 O O . LEU A 1 159 ? -6.166 1.310 7.022 1.00 94.75 159 LEU A O 1
ATOM 1292 N N . TYR A 1 160 ? -7.842 2.366 5.959 1.00 93.88 160 TYR A N 1
ATOM 1293 C CA . TYR A 1 160 ? -8.701 2.469 7.136 1.00 93.88 160 TYR A CA 1
ATOM 1294 C C . TYR A 1 160 ? -9.218 1.110 7.600 1.00 93.88 160 TYR A C 1
ATOM 1296 O O . TYR A 1 160 ? -9.173 0.845 8.796 1.00 93.88 160 TYR A O 1
ATOM 1304 N N . CYS A 1 161 ? -9.613 0.204 6.696 1.00 93.44 161 CYS A N 1
ATOM 1305 C CA . CYS A 1 161 ? -10.024 -1.146 7.097 1.00 93.44 161 CYS A CA 1
ATOM 1306 C C . CYS A 1 161 ? -8.873 -1.910 7.763 1.00 93.44 161 CYS A C 1
ATOM 1308 O O . CYS A 1 161 ? -9.088 -2.580 8.770 1.00 93.44 161 CYS A O 1
ATOM 1310 N N . THR A 1 162 ? -7.640 -1.766 7.261 1.00 93.12 162 THR A N 1
ATOM 1311 C CA . THR A 1 162 ? -6.470 -2.400 7.890 1.00 93.12 162 THR A CA 1
ATOM 1312 C C . THR A 1 162 ? -6.177 -1.792 9.263 1.00 93.12 162 THR A C 1
ATOM 1314 O O . THR A 1 162 ? -5.887 -2.529 10.204 1.00 93.12 162 THR A O 1
ATOM 1317 N N . LEU A 1 163 ? -6.275 -0.464 9.413 1.00 91.25 163 LEU A N 1
ATOM 1318 C CA . LEU A 1 163 ? -6.083 0.201 10.707 1.00 91.25 163 LEU A CA 1
ATOM 1319 C C . LEU A 1 163 ? -7.158 -0.201 11.718 1.00 91.25 163 LEU A C 1
ATOM 1321 O O . LEU A 1 163 ? -6.823 -0.566 12.842 1.00 91.25 163 LEU A O 1
ATOM 1325 N N . LEU A 1 164 ? -8.421 -0.214 11.296 1.00 89.06 164 LEU A N 1
ATOM 1326 C CA . LEU A 1 164 ? -9.558 -0.608 12.120 1.00 89.06 164 LEU A CA 1
ATOM 1327 C C . LEU A 1 164 ? -9.445 -2.067 12.576 1.00 89.06 164 LEU A C 1
ATOM 1329 O O . LEU A 1 164 ? -9.705 -2.375 13.735 1.00 89.06 164 LEU A O 1
ATOM 1333 N N . ALA A 1 165 ? -9.016 -2.965 11.685 1.00 88.56 165 ALA A N 1
ATOM 1334 C CA . ALA A 1 165 ? -8.811 -4.372 12.013 1.00 88.56 165 ALA A CA 1
ATOM 1335 C C . ALA A 1 165 ? -7.603 -4.606 12.940 1.00 88.56 165 ALA A C 1
ATOM 1337 O O . ALA A 1 165 ? -7.553 -5.622 13.634 1.00 88.56 165 ALA A O 1
ATOM 1338 N N . ARG A 1 166 ? -6.622 -3.693 12.947 1.00 86.50 166 ARG A N 1
ATOM 1339 C CA . ARG A 1 166 ? -5.419 -3.769 13.791 1.00 86.50 166 ARG A CA 1
ATOM 1340 C C . ARG A 1 166 ? -5.596 -3.097 15.156 1.00 86.50 166 ARG A C 1
ATOM 1342 O O . ARG A 1 166 ? -4.876 -3.463 16.085 1.00 86.50 166 ARG A O 1
ATOM 1349 N N . ALA A 1 167 ? -6.513 -2.137 15.280 1.00 85.06 167 ALA A N 1
ATOM 1350 C CA . ALA A 1 167 ? -6.794 -1.436 16.529 1.00 85.06 167 ALA A CA 1
ATOM 1351 C C . ALA A 1 167 ? -7.206 -2.434 17.624 1.00 85.06 167 ALA A C 1
ATOM 1353 O O . ALA A 1 167 ? -8.200 -3.149 17.503 1.00 85.06 167 ALA A O 1
ATOM 1354 N N . GLN A 1 168 ? -6.418 -2.501 18.699 1.00 71.56 168 GLN A N 1
ATOM 1355 C CA . GLN A 1 168 ? -6.671 -3.417 19.820 1.00 71.56 168 GLN A CA 1
ATOM 1356 C C . GLN A 1 168 ? -7.565 -2.781 20.893 1.00 71.56 168 GLN A C 1
ATOM 1358 O O . GLN A 1 168 ? -8.212 -3.492 21.660 1.00 71.56 168 GLN A O 1
ATOM 1363 N N . ASN A 1 169 ? -7.614 -1.447 20.936 1.00 73.12 169 ASN A N 1
ATOM 1364 C CA . ASN A 1 169 ? -8.335 -0.677 21.942 1.00 73.12 169 ASN A CA 1
ATOM 1365 C C . ASN A 1 169 ? -9.617 -0.071 21.357 1.00 73.12 169 ASN A C 1
ATOM 1367 O O . ASN A 1 169 ? -9.616 0.466 20.252 1.00 73.12 169 ASN A O 1
ATOM 1371 N N . THR A 1 170 ? -10.706 -0.079 22.132 1.00 63.28 170 THR A N 1
ATOM 1372 C CA . THR A 1 170 ? -11.994 0.517 21.727 1.00 63.28 170 THR A CA 1
ATOM 1373 C C . THR A 1 170 ? -11.911 2.027 21.491 1.00 63.28 170 THR A C 1
ATOM 1375 O O . THR A 1 170 ? -12.675 2.550 20.691 1.00 63.28 170 THR A O 1
ATOM 1378 N N . LEU A 1 171 ? -10.975 2.717 22.154 1.00 66.25 171 LEU A N 1
ATOM 1379 C CA . LEU A 1 171 ? -10.700 4.144 21.946 1.00 66.25 171 LEU A CA 1
ATOM 1380 C C . LEU A 1 171 ? -10.038 4.419 20.591 1.00 66.25 171 LEU A C 1
ATOM 1382 O O . LEU A 1 171 ? -10.522 5.264 19.853 1.00 66.25 171 LEU A O 1
ATOM 1386 N N . GLU A 1 172 ? -8.994 3.664 20.235 1.00 69.31 172 GLU A N 1
ATOM 1387 C CA . GLU A 1 172 ? -8.344 3.781 18.918 1.00 69.31 172 GLU A CA 1
ATOM 1388 C C . GLU A 1 172 ? -9.321 3.445 17.790 1.00 69.31 172 GLU A C 1
ATOM 1390 O O . GLU A 1 172 ? -9.289 4.058 16.730 1.00 69.31 172 GLU A O 1
ATOM 1395 N N . LYS A 1 173 ? -10.221 2.484 18.030 1.00 69.56 173 LYS A N 1
ATOM 1396 C CA . LYS A 1 173 ? -11.275 2.141 17.078 1.00 69.56 173 LYS A CA 1
ATOM 1397 C C . LYS A 1 173 ? -12.249 3.306 16.862 1.00 69.56 173 LYS A C 1
ATOM 1399 O O . LYS A 1 173 ? -12.569 3.605 15.719 1.00 69.56 173 LYS A O 1
ATOM 1404 N N . ALA A 1 174 ? -12.672 3.973 17.939 1.00 67.81 174 ALA A N 1
ATOM 1405 C CA . ALA A 1 174 ? -13.574 5.121 17.868 1.00 67.81 174 ALA A CA 1
ATOM 1406 C C . ALA A 1 174 ? -12.935 6.331 17.161 1.00 67.81 174 ALA A C 1
ATOM 1408 O O . ALA A 1 174 ? -13.595 6.954 16.343 1.00 67.81 174 ALA A O 1
ATOM 1409 N N . GLU A 1 175 ? -11.646 6.610 17.395 1.00 75.12 175 GLU A N 1
ATOM 1410 C CA . GLU A 1 175 ? -10.914 7.686 16.695 1.00 75.12 175 GLU A CA 1
ATOM 1411 C C . GLU A 1 175 ? -10.766 7.450 15.183 1.00 75.12 175 GLU A C 1
ATOM 1413 O O . GLU A 1 175 ? -10.517 8.391 14.436 1.00 75.12 175 GLU A O 1
ATOM 1418 N N . ILE A 1 176 ? -10.864 6.198 14.724 1.00 74.94 176 ILE A N 1
ATOM 1419 C CA . ILE A 1 176 ? -10.791 5.846 13.298 1.00 74.94 176 ILE A CA 1
ATOM 1420 C C . ILE A 1 176 ? -12.182 5.887 12.637 1.00 74.94 176 ILE A C 1
ATOM 1422 O O . ILE A 1 176 ? -12.267 6.045 11.420 1.00 74.94 176 ILE A O 1
ATOM 1426 N N . GLU A 1 177 ? -13.255 5.702 13.412 1.00 73.12 177 GLU A N 1
ATOM 1427 C CA . GLU A 1 177 ? -14.644 5.717 12.928 1.00 73.12 177 GLU A CA 1
ATOM 1428 C C . GLU A 1 177 ? -15.250 7.131 12.842 1.00 73.12 177 GLU A C 1
ATOM 1430 O O . GLU A 1 177 ? -16.193 7.322 12.072 1.00 73.12 177 GLU A O 1
ATOM 1435 N N . GLU A 1 178 ? -14.727 8.092 13.613 1.00 60.56 178 GLU A N 1
ATOM 1436 C CA . GLU A 1 178 ? -15.141 9.510 13.624 1.00 60.56 178 GLU A CA 1
ATOM 1437 C C . GLU A 1 178 ? -14.493 10.338 12.497 1.00 60.56 178 GLU A C 1
ATOM 1439 O O . GLU A 1 178 ? -15.235 11.117 11.849 1.00 60.56 178 GLU A O 1
#

Foldseek 3Di:
DPPPDDDPVVVVVVVVVVVVPPPPPPDDDDDPPPPDDDDDDDDDDDDDDDDDDDDDDDDDDDDDDDDDDDDDDDDPDDDDPDPDVPDDDLVVQALCNQLVVLVVVDVDSVLSVVLSVVLLVLLVPDPDLVSSLVSNCVSRNPVCVVVSVVCSVCSVSNNLSNQLNPDPDPVSNVVSVD

Secondary structure (DSSP, 8-state):
----PPPHHHHHHHHHHHHH---SSS---S--------------------------------------------------------PPPGGG--TTHHHHHHTTT-S-HHHHHHHHHHHHHHHHH-SSHHHHHHHHHHHH-GGGHHHHHHHHHTHHHHHHHHHHHH--SHHHHHHHH-